Protein AF-K4IHQ3-F1 (afdb_monomer)

Sequence (168 aa):
MVTINELTEEQFKGLLDEYFAPAEKRSKMTDKEVKELAQRLNEKINVPIINETGEEKILIKIVIKVDRFLYDNLPNEFYDLVRSMDKGIDDDEAKRLIKRLSKLANKHIDIPYIPESMEYVAIRLVIGVVINAARKQWDMHKAKENALRMNIPSNENASEQELEGMIS

Secondary structure (DSSP, 8-state):
---GGG--HHHHHHHHHHHT--GGG---S-HHHHHHHHHHHHTT---TTS-HHHHHHHHHHHHHHHHHHHHHHS-HHHHHHHT-SSS-B-HHHHHHHHHHHHHHHHTT---TTS-HHHHHHHHHHHHHHHHHHTBTT--HHHHHHHTTT-----STT--HHHHHTTT-

pLDDT: mean 86.6, std 7.17, range [54.16, 95.44]

Structure (mmCIF, N/CA/C/O backbone):
data_AF-K4IHQ3-F1
#
_entry.id   AF-K4IHQ3-F1
#
loop_
_atom_site.group_PDB
_atom_site.id
_atom_site.type_symbol
_atom_site.label_atom_id
_atom_site.label_alt_id
_atom_site.label_comp_id
_atom_site.label_asym_id
_atom_site.label_entity_id
_atom_site.label_seq_id
_atom_site.pdbx_PDB_ins_code
_atom_site.Cartn_x
_atom_site.Cartn_y
_atom_site.Cartn_z
_atom_site.occupancy
_atom_site.B_iso_or_equiv
_atom_site.auth_seq_id
_atom_site.auth_comp_id
_atom_site.auth_asym_id
_atom_site.auth_atom_id
_atom_site.pdbx_PDB_model_num
ATOM 1 N N . MET A 1 1 ? -14.430 5.923 21.259 1.00 54.16 1 MET A N 1
ATOM 2 C CA . MET A 1 1 ? -14.477 4.631 20.547 1.00 54.16 1 MET A CA 1
ATOM 3 C C . MET A 1 1 ? -15.632 3.872 21.148 1.00 54.16 1 MET A C 1
ATOM 5 O O . MET A 1 1 ? -15.686 3.810 22.368 1.00 54.16 1 MET A O 1
ATOM 9 N N . VAL A 1 2 ? -16.553 3.400 20.313 1.00 64.31 2 VAL A N 1
ATOM 10 C CA . VAL A 1 2 ? -17.623 2.491 20.737 1.00 64.31 2 VAL A CA 1
ATOM 11 C C . VAL A 1 2 ? -16.942 1.181 21.122 1.00 64.31 2 VAL A C 1
ATOM 13 O O . VAL A 1 2 ? -16.117 0.672 20.361 1.00 64.31 2 VAL A O 1
ATOM 16 N N . THR A 1 3 ? -17.175 0.694 22.334 1.00 75.44 3 THR A N 1
ATOM 17 C CA . THR A 1 3 ? -16.637 -0.601 22.764 1.00 75.44 3 THR A CA 1
ATOM 18 C C . THR A 1 3 ? -17.426 -1.736 22.114 1.00 75.44 3 THR A C 1
ATOM 20 O O . THR A 1 3 ? -18.541 -1.530 21.642 1.00 75.44 3 THR A O 1
ATOM 23 N N . ILE A 1 4 ? -16.880 -2.958 22.098 1.00 78.12 4 ILE A N 1
ATOM 24 C CA . ILE A 1 4 ? -17.576 -4.130 21.525 1.00 78.12 4 ILE A CA 1
ATOM 25 C C . ILE A 1 4 ? -18.988 -4.297 22.116 1.00 78.12 4 ILE A C 1
ATOM 27 O O . ILE A 1 4 ? -19.912 -4.682 21.410 1.00 78.12 4 ILE A O 1
ATOM 31 N N . ASN A 1 5 ? -19.171 -3.942 23.391 1.00 80.62 5 ASN A N 1
ATOM 32 C CA . ASN A 1 5 ? -20.449 -4.049 24.097 1.00 80.62 5 ASN A CA 1
ATOM 33 C C . ASN A 1 5 ? -21.477 -2.972 23.702 1.00 80.62 5 ASN A C 1
ATOM 35 O O . ASN A 1 5 ? -22.637 -3.069 24.088 1.00 80.62 5 ASN A O 1
ATOM 39 N N . GLU A 1 6 ? -21.054 -1.941 22.975 1.00 86.00 6 GLU A N 1
ATOM 40 C CA . GLU A 1 6 ? -21.875 -0.793 22.574 1.00 86.00 6 GLU A CA 1
A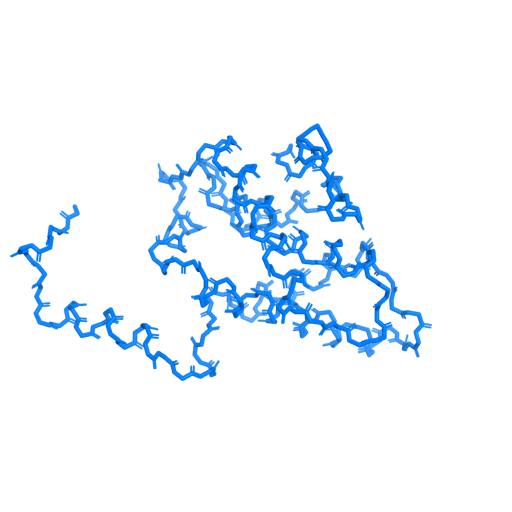TOM 41 C C . GLU A 1 6 ? -22.143 -0.773 21.059 1.00 86.00 6 GLU A C 1
ATOM 43 O O . GLU A 1 6 ? -22.793 0.148 20.563 1.00 86.00 6 GLU A O 1
ATOM 48 N N . LEU A 1 7 ? -21.638 -1.768 20.319 1.00 84.75 7 LEU A N 1
ATOM 49 C CA . LEU A 1 7 ? -21.854 -1.894 18.881 1.00 84.75 7 LEU A CA 1
ATOM 50 C C . LEU A 1 7 ? -23.334 -2.152 18.592 1.00 84.75 7 LEU A C 1
ATOM 52 O O . LEU A 1 7 ? -23.907 -3.146 19.040 1.00 84.75 7 LEU A O 1
ATOM 56 N N . THR A 1 8 ? -23.951 -1.266 17.814 1.00 90.50 8 THR A N 1
ATOM 57 C CA . THR A 1 8 ? -25.317 -1.489 17.334 1.00 90.50 8 THR A CA 1
ATOM 58 C C . THR A 1 8 ? -25.339 -2.602 16.285 1.00 90.50 8 THR A C 1
ATOM 60 O O . THR A 1 8 ? -24.333 -2.879 15.627 1.00 90.50 8 THR A O 1
ATOM 63 N N . GLU A 1 9 ? -26.505 -3.218 16.074 1.00 90.94 9 GLU A N 1
ATOM 64 C CA . GLU A 1 9 ? -26.686 -4.217 15.010 1.00 90.94 9 GLU A CA 1
ATOM 65 C C . GLU A 1 9 ? -26.299 -3.665 13.628 1.00 90.94 9 GLU A C 1
ATOM 67 O O . GLU A 1 9 ? -25.685 -4.366 12.826 1.00 90.94 9 GLU A O 1
ATOM 72 N N . GLU A 1 10 ? -26.599 -2.391 13.363 1.00 90.69 10 GLU A N 1
ATOM 73 C CA . GLU A 1 10 ? -26.236 -1.715 12.114 1.00 90.69 10 GLU A CA 1
ATOM 74 C C . GLU A 1 10 ? -24.721 -1.564 11.956 1.00 90.69 10 GLU A C 1
ATOM 76 O O . GLU A 1 10 ? -24.183 -1.836 10.883 1.00 90.69 10 GLU A O 1
ATOM 81 N N . GLN A 1 11 ? -24.019 -1.173 13.024 1.00 88.50 11 GLN A N 1
ATOM 82 C CA . GLN A 1 11 ? -22.560 -1.058 13.012 1.00 88.50 11 GLN A CA 1
ATOM 83 C C . GLN A 1 11 ? -21.903 -2.425 12.807 1.00 88.50 11 GLN A C 1
ATOM 85 O O . GLN A 1 11 ? -20.976 -2.549 12.009 1.00 88.50 11 GLN A O 1
ATOM 90 N N . PHE A 1 12 ? -22.413 -3.465 13.471 1.00 89.50 12 PHE A N 1
ATOM 91 C CA . PHE A 1 12 ? -21.911 -4.826 13.297 1.00 89.50 12 PHE A CA 1
ATOM 92 C C . PHE A 1 12 ? -22.149 -5.339 11.873 1.00 89.50 12 PHE A C 1
ATOM 94 O O . PHE A 1 12 ? -21.251 -5.915 11.262 1.00 89.50 12 PHE A O 1
ATOM 101 N N . LYS A 1 13 ? -23.328 -5.072 11.303 1.00 91.00 13 LYS A N 1
ATOM 102 C CA . LYS A 1 13 ? -23.621 -5.393 9.904 1.00 91.00 13 LYS A CA 1
ATOM 103 C C . LYS A 1 13 ? -22.676 -4.668 8.944 1.00 91.00 13 LYS A C 1
ATOM 105 O O . LYS A 1 13 ? -22.199 -5.296 8.008 1.00 91.00 13 LYS A O 1
ATOM 110 N N . GLY A 1 14 ? -22.350 -3.402 9.208 1.00 89.38 14 GLY A N 1
ATOM 111 C CA . GLY A 1 14 ? -21.351 -2.659 8.437 1.00 89.38 14 GLY A CA 1
ATOM 112 C C . GLY A 1 14 ? -19.985 -3.354 8.415 1.00 89.38 14 GLY A C 1
ATOM 113 O O . GLY A 1 14 ? -19.408 -3.522 7.344 1.00 89.38 14 GLY A O 1
ATOM 114 N N . LEU A 1 15 ? -19.514 -3.851 9.565 1.00 88.56 15 LEU A N 1
ATOM 115 C CA . LEU A 1 15 ? -18.268 -4.629 9.641 1.00 88.56 15 LEU A CA 1
ATOM 116 C C . LEU A 1 15 ? -18.336 -5.912 8.800 1.00 88.56 15 LEU A C 1
ATOM 118 O O . LEU A 1 15 ? -17.377 -6.246 8.106 1.00 88.56 15 LEU A O 1
ATOM 122 N N . LEU A 1 16 ? -19.468 -6.624 8.835 1.00 90.06 16 LEU A N 1
ATOM 123 C CA . LEU A 1 16 ? -19.668 -7.825 8.018 1.00 90.06 16 LEU A CA 1
ATOM 124 C C . LEU A 1 16 ? -19.702 -7.501 6.521 1.00 90.06 16 LEU A C 1
ATOM 126 O O . LEU A 1 16 ? -19.077 -8.212 5.737 1.00 90.06 16 LEU A O 1
ATOM 130 N N . ASP A 1 17 ? -20.402 -6.437 6.128 1.00 90.81 17 ASP A N 1
ATOM 131 C CA . ASP A 1 17 ? -20.513 -6.001 4.733 1.00 90.81 17 ASP A CA 1
ATOM 132 C C . ASP A 1 17 ? -19.143 -5.590 4.169 1.00 90.81 17 ASP A C 1
ATOM 134 O O . ASP A 1 17 ? -18.836 -5.858 3.004 1.00 90.81 17 ASP A O 1
ATOM 138 N N . GLU A 1 18 ? -18.294 -4.985 5.001 1.00 87.31 18 GLU A N 1
ATOM 139 C CA . GLU A 1 18 ? -16.910 -4.672 4.657 1.00 87.31 18 GLU A CA 1
ATOM 140 C C . GLU A 1 18 ? -16.035 -5.928 4.566 1.00 87.31 18 GLU A C 1
ATOM 142 O O . GLU A 1 18 ? -15.331 -6.123 3.571 1.00 87.31 18 GLU A O 1
ATOM 147 N N . TYR A 1 19 ? -16.092 -6.810 5.563 1.00 88.44 19 TYR A N 1
ATOM 148 C CA . TYR A 1 19 ? -15.280 -8.028 5.589 1.00 88.44 19 TYR A CA 1
ATOM 149 C C . TYR A 1 19 ? -15.623 -8.982 4.432 1.00 88.44 19 TYR A C 1
ATOM 151 O O . TYR A 1 19 ? -14.738 -9.541 3.784 1.00 88.44 19 TYR A O 1
ATOM 159 N N . PHE A 1 20 ? -16.911 -9.130 4.120 1.00 90.25 20 PHE A N 1
ATOM 160 C CA . PHE A 1 20 ? -17.409 -9.980 3.037 1.00 90.25 20 PHE A CA 1
ATOM 161 C C . PHE A 1 20 ? -17.653 -9.223 1.727 1.00 90.25 20 PHE A C 1
ATOM 163 O O . PHE A 1 20 ? -18.364 -9.723 0.850 1.00 90.25 20 PHE A O 1
ATOM 170 N N . ALA A 1 21 ? -17.051 -8.042 1.555 1.00 91.50 21 ALA A N 1
ATOM 171 C CA . ALA A 1 21 ? -17.209 -7.253 0.342 1.00 91.50 21 ALA A CA 1
ATOM 172 C C . ALA A 1 21 ? -16.876 -8.085 -0.919 1.00 91.50 21 ALA A C 1
ATOM 174 O O . ALA A 1 21 ? -15.914 -8.865 -0.920 1.00 91.50 21 ALA A O 1
ATOM 175 N N . PRO A 1 22 ? -17.637 -7.938 -2.020 1.00 92.19 22 PRO A N 1
ATOM 176 C CA . PRO A 1 22 ? -17.294 -8.556 -3.296 1.00 92.19 22 PRO A CA 1
ATOM 177 C C . PRO A 1 22 ? -16.020 -7.919 -3.869 1.00 92.19 22 PRO A C 1
ATOM 179 O O . PRO A 1 22 ? -15.684 -6.781 -3.535 1.00 92.19 22 PRO A O 1
ATOM 182 N N . ALA A 1 23 ? -15.308 -8.637 -4.740 1.00 87.50 23 ALA A N 1
ATOM 183 C CA . ALA A 1 23 ? -13.969 -8.263 -5.209 1.00 87.50 23 ALA A CA 1
ATOM 184 C C . ALA A 1 23 ? -13.880 -6.850 -5.821 1.00 87.50 23 ALA A C 1
ATOM 186 O O . ALA A 1 23 ? -12.850 -6.186 -5.715 1.00 87.50 23 ALA A O 1
ATOM 187 N N . GLU A 1 24 ? -14.951 -6.365 -6.446 1.00 86.94 24 GLU A N 1
ATOM 188 C CA . GLU A 1 24 ? -15.028 -5.037 -7.062 1.00 86.94 24 GLU A CA 1
ATOM 189 C C . GLU A 1 24 ? -15.038 -3.904 -6.029 1.00 86.94 24 GLU A C 1
ATOM 191 O O . GLU A 1 24 ? -14.666 -2.782 -6.359 1.00 86.94 24 GLU A O 1
ATOM 196 N N . LYS A 1 25 ? -15.441 -4.197 -4.787 1.00 89.00 25 LYS A N 1
ATOM 197 C CA . LYS A 1 25 ? -15.517 -3.234 -3.680 1.00 89.00 25 LYS A CA 1
ATOM 198 C C . LYS A 1 25 ? -14.324 -3.306 -2.722 1.00 89.00 25 LYS A C 1
ATOM 200 O O . LYS A 1 25 ? -14.250 -2.500 -1.801 1.00 89.00 25 LYS A O 1
ATOM 205 N N . ARG A 1 26 ? -13.389 -4.242 -2.927 1.00 89.62 26 ARG A N 1
ATOM 206 C CA . ARG A 1 26 ? -12.213 -4.444 -2.060 1.00 89.62 26 ARG A CA 1
ATOM 207 C C . ARG A 1 26 ? -11.084 -3.480 -2.389 1.00 89.62 26 ARG A C 1
ATOM 209 O O . ARG A 1 26 ? -10.038 -3.869 -2.895 1.00 89.62 26 ARG A O 1
ATOM 216 N N . SER A 1 27 ? -11.330 -2.198 -2.185 1.00 90.00 27 SER A N 1
ATOM 217 C CA . SER A 1 27 ? -10.341 -1.150 -2.408 1.00 90.00 27 SER A CA 1
ATOM 218 C C . SER A 1 27 ? -10.645 0.024 -1.491 1.00 90.00 27 SER A C 1
ATOM 220 O O . SER A 1 27 ? -11.810 0.324 -1.220 1.00 90.00 27 SER A O 1
ATOM 222 N N . LYS A 1 28 ? -9.597 0.672 -0.987 1.00 89.00 28 LYS A N 1
ATOM 223 C CA . LYS A 1 28 ? -9.720 1.872 -0.140 1.00 89.00 28 LYS A CA 1
ATOM 224 C C . LYS A 1 28 ? -9.020 3.087 -0.764 1.00 89.00 28 LYS A C 1
ATOM 226 O O . LYS A 1 28 ? -9.150 4.205 -0.250 1.00 89.00 28 LYS A O 1
ATOM 231 N N . MET A 1 29 ? -8.308 2.898 -1.878 1.00 90.31 29 MET A N 1
ATOM 232 C CA . MET A 1 29 ? -7.815 3.985 -2.722 1.00 90.31 29 MET A CA 1
ATOM 233 C C . MET A 1 29 ? -8.894 4.470 -3.691 1.00 90.31 29 MET A C 1
ATOM 235 O O . MET A 1 29 ? -9.660 3.697 -4.256 1.00 90.31 29 MET A O 1
ATOM 239 N N . THR A 1 30 ? -8.915 5.775 -3.931 1.00 92.12 30 THR A N 1
ATOM 240 C CA . THR A 1 30 ? -9.706 6.372 -5.012 1.00 92.12 30 THR A CA 1
ATOM 241 C C . THR A 1 30 ? -9.027 6.165 -6.367 1.00 92.12 30 THR A C 1
ATOM 243 O O . THR A 1 30 ? -7.801 6.083 -6.451 1.00 92.12 30 THR A O 1
ATOM 246 N N . ASP A 1 31 ? -9.794 6.206 -7.459 1.00 93.56 31 ASP A N 1
ATOM 247 C CA . ASP A 1 31 ? -9.253 6.131 -8.828 1.00 93.56 31 ASP A CA 1
ATOM 248 C C . ASP A 1 31 ? -8.146 7.162 -9.097 1.00 93.56 31 ASP A C 1
ATOM 250 O O . ASP A 1 31 ? -7.199 6.902 -9.842 1.00 93.56 31 ASP A O 1
ATOM 254 N N . LYS A 1 32 ? -8.263 8.352 -8.494 1.00 93.00 32 LYS A N 1
ATOM 255 C CA . LYS A 1 32 ? -7.257 9.412 -8.595 1.00 93.00 32 LYS A CA 1
ATOM 256 C C . LYS A 1 32 ? -5.961 9.009 -7.892 1.00 93.00 32 LYS A C 1
ATOM 258 O O . LYS A 1 32 ? -4.894 9.145 -8.480 1.00 93.00 32 LYS A O 1
ATOM 263 N N . GLU A 1 33 ? -6.052 8.480 -6.674 1.00 92.88 33 GLU A N 1
ATOM 264 C CA . GLU A 1 33 ? -4.886 8.011 -5.915 1.00 92.88 33 GLU A CA 1
ATOM 265 C C . GLU A 1 33 ? -4.181 6.855 -6.619 1.00 92.88 33 GLU A C 1
ATOM 267 O O . GLU A 1 33 ? -2.955 6.867 -6.707 1.00 92.88 33 GLU A O 1
ATOM 272 N N . VAL A 1 34 ? -4.941 5.918 -7.193 1.00 94.88 34 VAL A N 1
ATOM 273 C CA . VAL A 1 34 ? -4.387 4.814 -7.987 1.00 94.88 34 VAL A CA 1
ATOM 274 C C . VAL A 1 34 ? -3.599 5.342 -9.186 1.00 94.88 34 VAL A C 1
ATOM 276 O O . VAL A 1 34 ? -2.466 4.919 -9.411 1.00 94.88 34 VAL A O 1
ATOM 279 N N . LYS A 1 35 ? -4.170 6.284 -9.950 1.00 94.06 35 LYS A N 1
ATOM 280 C CA . LYS A 1 35 ? -3.506 6.870 -11.127 1.00 94.06 35 LYS A CA 1
ATOM 281 C C . LYS A 1 35 ? -2.241 7.636 -10.755 1.00 94.06 35 LYS A C 1
ATOM 283 O O . LYS A 1 35 ? -1.207 7.438 -11.384 1.00 94.06 35 LYS A O 1
ATOM 288 N N . GLU A 1 36 ? -2.311 8.481 -9.732 1.00 92.69 36 GLU A N 1
ATOM 289 C CA . GLU A 1 36 ? -1.157 9.258 -9.269 1.00 92.69 36 GLU A CA 1
ATOM 290 C C . GLU A 1 36 ? -0.041 8.344 -8.752 1.00 92.69 36 GLU A C 1
ATOM 292 O O . GLU A 1 36 ? 1.132 8.575 -9.034 1.00 92.69 36 GLU A O 1
ATOM 297 N N . LEU A 1 37 ? -0.384 7.271 -8.037 1.00 93.81 37 LEU A N 1
ATOM 298 C CA . LEU A 1 37 ? 0.608 6.324 -7.540 1.00 93.81 37 LEU A CA 1
ATOM 299 C C . LEU A 1 37 ? 1.232 5.491 -8.665 1.00 93.81 37 LEU A C 1
ATOM 301 O O . LEU A 1 37 ? 2.434 5.238 -8.638 1.00 93.81 37 LEU A O 1
ATOM 305 N N . ALA A 1 38 ? 0.454 5.126 -9.687 1.00 93.31 38 ALA A N 1
ATOM 306 C CA . ALA A 1 38 ? 0.977 4.465 -10.880 1.00 93.31 38 ALA A CA 1
ATOM 307 C C . ALA A 1 38 ? 1.973 5.358 -11.640 1.00 93.31 38 ALA A C 1
ATOM 309 O O . ALA A 1 38 ? 2.992 4.860 -12.111 1.00 93.31 38 ALA A O 1
ATOM 310 N N . GLN A 1 39 ? 1.737 6.674 -11.696 1.00 91.50 39 GLN A N 1
ATOM 311 C CA . GLN A 1 39 ? 2.701 7.628 -12.260 1.00 91.50 39 GLN A CA 1
ATOM 312 C C . GLN A 1 39 ? 4.005 7.652 -11.457 1.00 91.50 39 GLN A C 1
ATOM 314 O O . GLN A 1 39 ? 5.079 7.576 -12.044 1.00 91.50 39 GLN A O 1
ATOM 319 N N . ARG A 1 40 ? 3.929 7.671 -10.118 1.00 90.38 40 ARG A N 1
ATOM 320 C CA . ARG A 1 40 ? 5.127 7.583 -9.260 1.00 90.38 40 ARG A CA 1
ATOM 321 C C . ARG A 1 40 ? 5.882 6.277 -9.439 1.00 90.38 40 ARG A C 1
ATOM 323 O O . ARG A 1 40 ? 7.108 6.265 -9.382 1.00 90.38 40 ARG A O 1
ATOM 330 N N . LEU A 1 41 ? 5.156 5.186 -9.655 1.00 91.19 41 LEU A N 1
ATOM 331 C CA . LEU A 1 41 ? 5.757 3.893 -9.926 1.00 91.19 41 LEU A CA 1
ATOM 332 C C . LEU A 1 41 ? 6.496 3.891 -11.274 1.00 91.19 41 LEU A C 1
ATOM 334 O O . LEU A 1 41 ? 7.598 3.355 -11.346 1.00 91.19 41 LEU A O 1
ATOM 338 N N . ASN A 1 42 ? 5.951 4.564 -12.291 1.00 89.88 42 ASN A N 1
ATOM 339 C CA . ASN A 1 42 ? 6.574 4.704 -13.613 1.00 89.88 42 ASN A CA 1
ATOM 340 C C . ASN A 1 42 ? 7.925 5.438 -13.560 1.00 89.88 42 ASN A C 1
ATOM 342 O O . ASN A 1 42 ? 8.810 5.202 -14.370 1.00 89.88 42 ASN A O 1
ATOM 346 N N . GLU A 1 43 ? 8.118 6.315 -12.572 1.00 88.19 43 GLU A N 1
ATOM 347 C CA . GLU A 1 43 ? 9.402 6.993 -12.349 1.00 88.19 43 GLU A CA 1
ATOM 348 C C . GLU A 1 43 ? 10.464 6.076 -11.697 1.00 88.19 43 GLU A C 1
ATOM 350 O O . GLU A 1 43 ? 11.636 6.448 -11.607 1.00 88.19 43 GLU A O 1
ATOM 355 N N . LYS A 1 44 ? 10.074 4.892 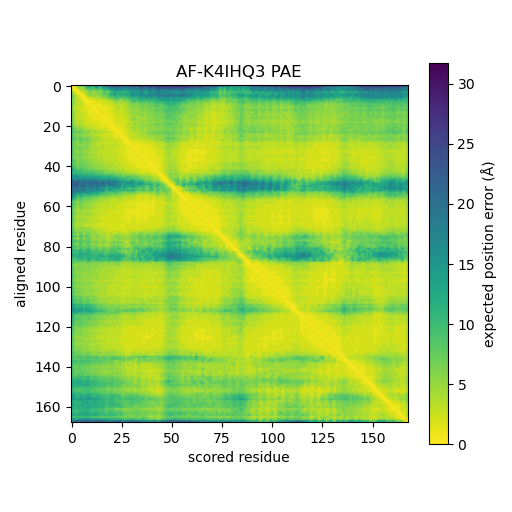-11.199 1.00 87.38 44 LYS A N 1
ATOM 356 C CA . LYS A 1 44 ? 10.924 3.994 -10.392 1.00 87.38 44 LYS A CA 1
ATOM 357 C C . LYS A 1 44 ? 11.196 2.642 -11.038 1.00 87.38 44 LYS A C 1
ATOM 359 O O . LYS A 1 44 ? 12.220 2.034 -10.727 1.00 87.38 44 LYS A O 1
ATOM 364 N N . ILE A 1 45 ? 10.301 2.163 -11.893 1.00 84.75 45 ILE A N 1
ATOM 365 C CA . ILE A 1 45 ? 10.452 0.894 -12.606 1.00 84.75 45 ILE A CA 1
ATOM 366 C C . ILE A 1 45 ? 10.186 1.098 -14.093 1.00 84.75 45 ILE A C 1
ATOM 368 O O . ILE A 1 45 ? 9.424 1.981 -14.460 1.00 84.75 45 ILE A O 1
ATOM 372 N N . ASN A 1 46 ? 10.825 0.273 -14.921 1.00 81.19 46 ASN A N 1
ATOM 373 C CA . ASN A 1 46 ? 10.642 0.260 -16.369 1.00 81.19 46 ASN A CA 1
ATOM 374 C C . ASN A 1 46 ? 10.250 -1.159 -16.804 1.00 81.19 46 ASN A C 1
ATOM 376 O O . ASN A 1 46 ? 10.956 -2.117 -16.475 1.00 81.19 46 ASN A O 1
ATOM 380 N N . VAL A 1 47 ? 9.139 -1.310 -17.523 1.00 76.69 47 VAL A N 1
ATOM 381 C CA . VAL A 1 47 ? 8.616 -2.603 -17.987 1.00 76.69 47 VAL A CA 1
ATOM 382 C C . VAL A 1 47 ? 9.203 -2.952 -19.370 1.00 76.69 47 VAL A C 1
ATOM 384 O O . VAL A 1 47 ? 8.784 -2.384 -20.376 1.00 76.69 47 VAL A O 1
ATOM 387 N N . PRO A 1 48 ? 10.105 -3.951 -19.493 1.00 67.75 48 PRO A N 1
ATOM 388 C CA . PRO A 1 48 ? 10.983 -4.090 -20.668 1.00 67.75 48 PRO A CA 1
ATOM 389 C C . PRO A 1 48 ? 10.330 -4.413 -22.027 1.00 67.75 48 PRO A C 1
ATOM 391 O O . PRO A 1 48 ? 11.022 -4.402 -23.042 1.00 67.75 48 PRO A O 1
ATOM 394 N N . ILE A 1 49 ? 9.049 -4.792 -22.074 1.00 66.25 49 ILE A N 1
ATOM 395 C CA . ILE A 1 49 ? 8.441 -5.486 -23.234 1.00 66.25 49 ILE A C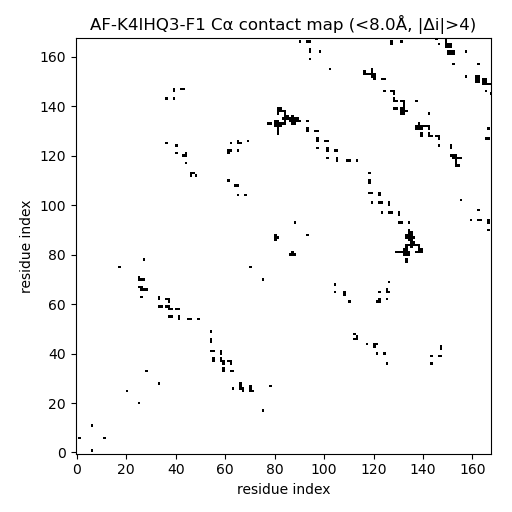A 1
ATOM 396 C C . ILE A 1 49 ? 7.334 -4.656 -23.910 1.00 66.25 49 ILE A C 1
ATOM 398 O O . ILE A 1 49 ? 6.840 -5.022 -24.977 1.00 66.25 49 ILE A O 1
ATOM 402 N N . ILE A 1 50 ? 6.906 -3.545 -23.312 1.00 72.31 50 ILE A N 1
ATOM 403 C CA . ILE A 1 50 ? 5.684 -2.838 -23.714 1.00 72.31 50 ILE A CA 1
ATOM 404 C C . ILE A 1 50 ? 5.993 -1.358 -23.956 1.00 72.31 50 ILE A C 1
ATOM 406 O O . ILE A 1 50 ? 6.931 -0.810 -23.396 1.00 72.31 50 ILE A O 1
ATOM 410 N N . ASN A 1 51 ? 5.233 -0.719 -24.849 1.00 74.62 51 ASN A N 1
ATOM 411 C CA . ASN A 1 51 ? 5.345 0.720 -25.076 1.00 74.62 51 ASN A CA 1
ATOM 412 C C . ASN A 1 51 ? 4.846 1.521 -23.857 1.00 74.62 51 ASN A C 1
ATOM 414 O O . ASN A 1 51 ? 4.047 1.018 -23.070 1.00 74.62 51 ASN A O 1
ATOM 418 N N . GLU A 1 52 ? 5.230 2.793 -23.745 1.00 70.56 52 GLU A N 1
ATOM 419 C CA . GLU A 1 52 ? 4.894 3.640 -22.582 1.00 70.56 52 GLU A CA 1
ATOM 420 C C . GLU A 1 52 ? 3.388 3.616 -22.234 1.00 70.56 52 GLU A C 1
ATOM 422 O O . GLU A 1 52 ? 2.994 3.430 -21.086 1.00 70.56 52 GLU A O 1
ATOM 427 N N . THR A 1 53 ? 2.504 3.680 -23.239 1.00 72.31 53 THR A N 1
ATOM 428 C CA . THR A 1 53 ? 1.044 3.651 -23.005 1.00 72.31 53 THR A CA 1
ATOM 429 C C . THR A 1 53 ? 0.508 2.319 -22.464 1.00 72.31 53 THR A C 1
ATOM 431 O O . THR A 1 53 ? -0.561 2.272 -21.847 1.00 72.31 53 THR A O 1
ATOM 434 N N . GLY A 1 54 ? 1.183 1.205 -22.747 1.00 77.31 54 GLY A N 1
ATOM 435 C CA . GLY A 1 54 ? 0.824 -0.108 -22.220 1.00 77.31 54 GLY A CA 1
ATOM 436 C C . GLY A 1 54 ? 1.438 -0.359 -20.843 1.00 77.31 54 GLY A C 1
ATOM 437 O O . GLY A 1 54 ? 0.799 -1.007 -20.011 1.00 77.31 54 GLY A O 1
ATOM 438 N N . GLU A 1 55 ? 2.616 0.207 -20.588 1.00 82.81 55 GLU A N 1
ATOM 439 C CA . GLU A 1 55 ? 3.278 0.206 -19.287 1.00 82.81 55 GLU A CA 1
ATOM 440 C C . GLU A 1 55 ? 2.403 0.881 -18.227 1.00 82.81 55 GLU A C 1
ATOM 442 O O . GLU A 1 55 ? 2.056 0.236 -17.239 1.00 82.81 55 GLU A O 1
ATOM 447 N N . GLU A 1 56 ? 1.895 2.091 -18.476 1.00 85.19 56 GLU A N 1
ATOM 448 C CA . GLU A 1 56 ? 1.016 2.799 -17.528 1.00 85.19 56 GLU A CA 1
ATOM 449 C C . GLU A 1 56 ? -0.192 1.954 -17.082 1.00 85.19 56 GLU A C 1
ATOM 451 O O . GLU A 1 56 ? -0.562 1.925 -15.904 1.00 85.19 56 GLU A O 1
ATOM 456 N N . LYS A 1 57 ? -0.798 1.202 -18.012 1.00 88.94 57 LYS A N 1
ATOM 457 C CA . LYS A 1 57 ? -1.930 0.312 -17.708 1.00 88.94 57 LYS A CA 1
ATOM 458 C C . LYS A 1 57 ? -1.522 -0.860 -16.826 1.00 88.94 57 LYS A C 1
ATOM 460 O O . LYS A 1 57 ? -2.336 -1.322 -16.024 1.00 88.94 57 LYS A O 1
ATOM 465 N N . ILE A 1 58 ? -0.309 -1.376 -16.999 1.00 89.38 58 ILE A N 1
ATOM 466 C CA . ILE A 1 58 ? 0.236 -2.417 -16.129 1.00 89.38 58 ILE A CA 1
ATOM 467 C C . ILE A 1 58 ? 0.451 -1.835 -14.744 1.00 89.38 58 ILE A C 1
ATOM 469 O O . ILE A 1 58 ? -0.093 -2.388 -13.796 1.00 89.38 58 ILE A O 1
ATOM 473 N N . LEU A 1 59 ? 1.119 -0.690 -14.631 1.00 92.25 59 LEU A N 1
ATOM 474 C CA . LEU A 1 59 ? 1.402 -0.045 -13.349 1.00 92.25 59 LEU A CA 1
ATOM 475 C C . LEU A 1 59 ? 0.126 0.238 -12.545 1.00 92.25 59 LEU A C 1
ATOM 477 O O . LEU A 1 59 ? 0.070 -0.080 -11.358 1.00 92.25 59 LEU A O 1
ATOM 481 N N . ILE A 1 60 ? -0.946 0.706 -13.196 1.00 94.06 60 ILE A N 1
ATOM 482 C CA . ILE A 1 60 ? -2.271 0.846 -12.565 1.00 94.06 60 ILE A CA 1
ATOM 483 C C . ILE A 1 60 ? -2.760 -0.491 -11.989 1.00 94.06 60 ILE A C 1
ATOM 485 O O . ILE A 1 60 ? -3.230 -0.547 -10.853 1.00 94.06 60 ILE A O 1
ATOM 489 N N . LYS A 1 61 ? -2.640 -1.591 -12.743 1.00 92.50 61 LYS A N 1
ATOM 490 C CA . LYS A 1 61 ? -3.048 -2.923 -12.268 1.00 92.50 61 LYS A CA 1
ATOM 491 C C . LYS A 1 61 ? -2.188 -3.415 -11.106 1.00 92.50 61 LYS A C 1
ATOM 493 O O . LYS A 1 61 ? -2.723 -4.112 -10.247 1.00 92.50 61 LYS A O 1
ATOM 498 N N . ILE A 1 62 ? -0.902 -3.066 -11.067 1.00 93.44 62 ILE A N 1
ATOM 499 C CA . ILE A 1 62 ? -0.021 -3.376 -9.932 1.00 93.44 62 ILE A CA 1
ATOM 500 C C . ILE A 1 62 ? -0.529 -2.665 -8.680 1.00 93.44 62 ILE A C 1
ATOM 502 O O . ILE A 1 62 ? -0.761 -3.318 -7.666 1.00 93.44 62 ILE A O 1
ATOM 506 N N . VAL A 1 63 ? -0.793 -1.359 -8.771 1.00 95.44 63 VAL A N 1
ATOM 507 C CA . VAL A 1 63 ? -1.324 -0.574 -7.647 1.00 95.44 63 VAL A CA 1
ATOM 508 C C . VAL A 1 63 ? -2.643 -1.164 -7.141 1.00 95.44 63 VAL A C 1
ATOM 510 O O . VAL A 1 63 ? -2.781 -1.395 -5.944 1.00 95.44 63 VAL A O 1
ATOM 513 N N . ILE A 1 64 ? -3.576 -1.500 -8.039 1.00 94.94 64 ILE A N 1
ATOM 514 C CA . ILE A 1 64 ? -4.862 -2.118 -7.667 1.00 94.94 64 ILE A CA 1
ATOM 515 C C . ILE A 1 64 ? -4.662 -3.485 -6.997 1.00 94.94 64 ILE A C 1
ATOM 517 O O . ILE A 1 64 ? -5.352 -3.797 -6.029 1.00 94.94 64 ILE A O 1
ATOM 521 N N . LYS A 1 65 ? -3.741 -4.318 -7.500 1.00 94.62 65 LYS A N 1
ATOM 522 C CA . LYS A 1 65 ? -3.427 -5.624 -6.895 1.00 94.62 65 LYS A CA 1
ATOM 523 C C . LYS A 1 65 ? -2.899 -5.464 -5.472 1.00 94.62 65 LYS A C 1
ATOM 525 O O . LYS A 1 65 ? -3.331 -6.205 -4.595 1.00 94.62 65 LYS A O 1
ATOM 530 N N . VAL A 1 66 ? -2.008 -4.500 -5.245 1.00 95.25 66 VAL A N 1
ATOM 531 C CA . VAL A 1 66 ? -1.453 -4.243 -3.913 1.00 95.25 66 VAL A CA 1
ATOM 532 C C . VAL A 1 66 ? -2.500 -3.625 -2.984 1.00 95.25 66 VAL A C 1
ATOM 534 O O . VAL A 1 66 ? -2.599 -4.062 -1.845 1.00 95.25 66 VAL A O 1
ATOM 537 N N . ASP A 1 67 ? -3.331 -2.684 -3.444 1.00 94.00 67 ASP A N 1
ATOM 538 C CA . ASP A 1 67 ? -4.407 -2.115 -2.612 1.00 94.00 67 ASP A CA 1
ATOM 539 C C . ASP A 1 67 ? -5.439 -3.178 -2.204 1.00 94.00 67 ASP A C 1
ATOM 541 O O . ASP A 1 67 ? -5.842 -3.238 -1.048 1.00 94.00 67 ASP A O 1
ATOM 545 N N . ARG A 1 68 ? -5.801 -4.088 -3.117 1.00 93.38 68 ARG A N 1
ATOM 546 C CA . ARG A 1 68 ? -6.655 -5.248 -2.799 1.00 93.38 68 ARG A CA 1
ATOM 547 C C . ARG A 1 68 ? -6.005 -6.187 -1.795 1.00 93.38 68 ARG A C 1
ATOM 549 O O . ARG A 1 68 ? -6.652 -6.621 -0.851 1.00 93.38 68 ARG A O 1
ATOM 556 N N . PHE A 1 69 ? -4.720 -6.480 -1.985 1.00 94.06 69 PHE A N 1
ATOM 557 C CA . PHE A 1 69 ? -3.967 -7.275 -1.024 1.00 94.06 69 PHE A CA 1
ATOM 558 C C . PHE A 1 69 ? -3.989 -6.624 0.364 1.00 94.06 69 PHE A C 1
ATOM 560 O O . PHE A 1 69 ? -4.202 -7.318 1.355 1.00 94.06 69 PHE A O 1
ATOM 567 N N . LEU A 1 70 ? -3.803 -5.304 0.443 1.00 92.56 70 LEU A N 1
ATOM 568 C CA . LEU A 1 70 ? -3.878 -4.571 1.701 1.00 92.56 70 LEU A CA 1
ATOM 569 C C . LEU A 1 70 ? -5.288 -4.628 2.294 1.00 92.56 70 LEU A C 1
ATOM 571 O O . LEU A 1 70 ? -5.399 -4.956 3.465 1.00 92.56 70 LEU A O 1
ATOM 575 N N . TYR A 1 71 ? -6.343 -4.425 1.503 1.00 91.88 71 TYR A N 1
ATOM 576 C CA . TYR A 1 71 ? -7.733 -4.607 1.946 1.00 91.88 71 TYR A CA 1
ATOM 577 C C . TYR A 1 71 ? -7.959 -5.980 2.598 1.00 91.88 71 TYR A C 1
ATOM 579 O O . TYR A 1 71 ? -8.575 -6.083 3.652 1.00 91.88 71 TYR A O 1
ATOM 587 N N . ASP A 1 72 ? -7.452 -7.046 1.975 1.00 90.44 72 ASP A N 1
ATOM 588 C CA . ASP A 1 72 ? -7.672 -8.417 2.446 1.00 90.44 72 ASP A CA 1
ATOM 589 C C . ASP A 1 72 ? -6.809 -8.787 3.674 1.00 90.44 72 ASP A C 1
ATOM 591 O O . ASP A 1 72 ? -7.155 -9.711 4.411 1.00 90.44 72 ASP A O 1
ATOM 595 N N . ASN A 1 73 ? -5.670 -8.114 3.892 1.00 89.88 73 ASN A N 1
ATOM 596 C CA . ASN A 1 73 ? -4.667 -8.509 4.900 1.00 89.88 73 ASN A CA 1
ATOM 597 C C . ASN A 1 73 ? -4.471 -7.494 6.033 1.00 89.88 73 ASN A C 1
ATOM 599 O O . ASN A 1 73 ? -3.758 -7.775 7.001 1.00 89.88 73 ASN A O 1
ATOM 603 N N . LEU A 1 74 ? -5.072 -6.318 5.919 1.00 86.38 74 LEU A N 1
ATOM 604 C CA . LEU A 1 74 ? -5.001 -5.237 6.887 1.00 86.38 74 LEU A CA 1
ATOM 605 C C . LEU A 1 74 ? -6.424 -4.966 7.392 1.00 86.38 74 LEU A C 1
ATOM 607 O O . LEU A 1 74 ? -7.327 -4.821 6.572 1.00 86.38 74 LEU A O 1
ATOM 611 N N . PRO A 1 75 ? -6.652 -4.863 8.712 1.00 83.94 75 PRO A N 1
ATOM 612 C CA . PRO A 1 75 ? -7.952 -4.440 9.223 1.00 83.94 75 PRO A CA 1
ATOM 613 C C . PRO A 1 75 ? -8.365 -3.107 8.592 1.00 83.94 75 PRO A C 1
ATOM 615 O O . PRO A 1 75 ? -7.546 -2.188 8.497 1.00 83.94 75 PRO A O 1
ATOM 618 N N . ASN A 1 76 ? -9.620 -2.989 8.163 1.00 78.94 76 ASN A N 1
ATOM 619 C CA . ASN A 1 76 ? -10.106 -1.790 7.478 1.00 78.94 76 ASN A CA 1
ATOM 620 C C . ASN A 1 76 ? -10.000 -0.535 8.356 1.00 78.94 76 ASN A C 1
ATOM 622 O O . ASN A 1 76 ? -9.778 0.555 7.837 1.00 78.94 76 ASN A O 1
ATOM 626 N N . GLU A 1 77 ? -10.047 -0.695 9.675 1.00 80.88 77 GLU A N 1
ATOM 627 C CA . GLU A 1 77 ? -9.827 0.356 10.670 1.00 80.88 77 GLU A CA 1
ATOM 628 C C . GLU A 1 77 ? -8.421 0.966 10.574 1.00 80.88 77 GLU A C 1
ATOM 630 O O . GLU A 1 77 ? -8.196 2.106 10.972 1.00 80.88 77 GLU A O 1
ATOM 635 N N . PHE A 1 78 ? -7.447 0.241 10.019 1.00 79.31 78 PHE A N 1
ATOM 636 C CA . PHE A 1 78 ? -6.130 0.807 9.752 1.00 79.31 78 PHE A CA 1
ATOM 637 C C . PHE A 1 78 ? -6.185 1.845 8.625 1.00 79.31 78 PHE A C 1
ATOM 639 O O . PHE A 1 78 ? -5.453 2.833 8.663 1.00 79.31 78 PHE A O 1
ATOM 646 N N . TYR A 1 79 ? -7.076 1.689 7.641 1.00 74.12 79 TYR A N 1
ATOM 647 C CA . TYR A 1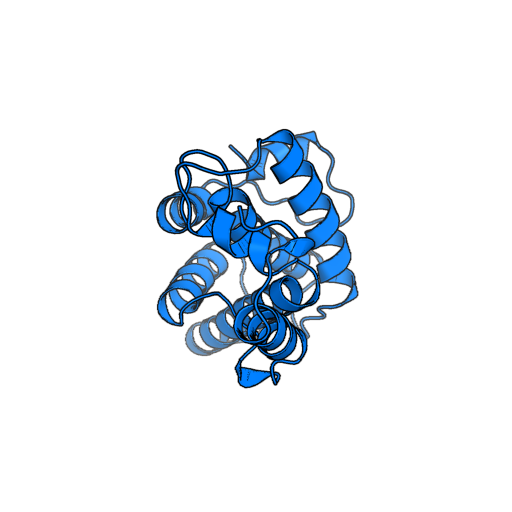 79 ? -7.267 2.723 6.622 1.00 74.12 79 TYR A CA 1
ATOM 648 C C . TYR A 1 79 ? -7.850 4.015 7.203 1.00 74.12 79 TYR A C 1
ATOM 650 O O . TYR A 1 79 ? -7.603 5.082 6.643 1.00 74.12 79 TYR A O 1
ATOM 658 N N . ASP A 1 80 ? -8.524 3.973 8.354 1.00 77.94 80 ASP A N 1
ATOM 659 C CA . ASP A 1 80 ? -8.925 5.203 9.045 1.00 77.94 80 ASP A CA 1
ATOM 660 C C . ASP A 1 80 ? -7.704 5.999 9.528 1.00 77.94 80 ASP A C 1
ATOM 662 O O . ASP A 1 80 ? -7.737 7.230 9.538 1.00 77.94 80 ASP A O 1
ATOM 666 N N . LEU A 1 81 ? -6.599 5.319 9.864 1.00 78.31 81 LEU A N 1
ATOM 667 C CA . LEU A 1 81 ? -5.327 5.970 10.201 1.00 78.31 81 LEU A CA 1
ATOM 668 C C . LEU A 1 81 ? -4.712 6.646 8.973 1.00 78.31 81 LEU A C 1
ATOM 670 O O . LEU A 1 81 ? -4.247 7.771 9.072 1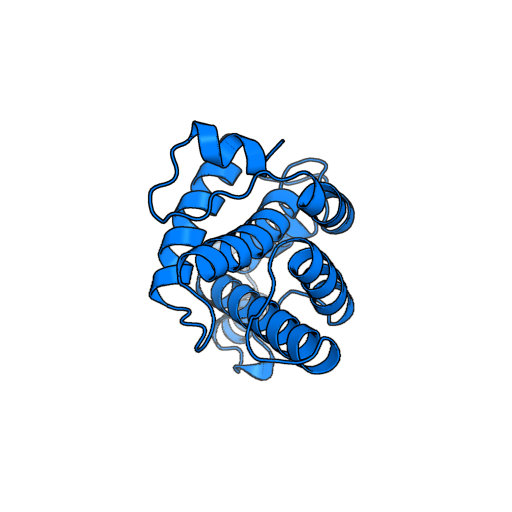.00 78.31 81 LEU A O 1
ATOM 674 N N . VAL A 1 82 ? -4.787 6.018 7.795 1.00 74.81 82 VAL A N 1
ATOM 675 C CA . VAL A 1 82 ? -4.331 6.603 6.512 1.00 74.81 82 VAL A CA 1
ATOM 676 C C . VAL A 1 82 ? -5.051 7.920 6.188 1.00 74.81 82 VAL A C 1
ATOM 678 O O . VAL A 1 82 ? -4.532 8.774 5.466 1.00 74.81 82 VAL A O 1
ATOM 681 N N . ARG A 1 83 ? -6.280 8.080 6.686 1.00 76.69 83 ARG A N 1
ATOM 682 C CA . ARG A 1 83 ? -7.125 9.259 6.467 1.00 76.69 83 ARG A CA 1
ATOM 683 C C . ARG A 1 83 ? -7.096 10.244 7.643 1.00 76.69 83 ARG A C 1
ATOM 685 O O . ARG A 1 83 ? -7.757 11.278 7.562 1.00 76.69 83 ARG A O 1
ATOM 692 N N . SER A 1 84 ? -6.352 9.958 8.714 1.00 73.94 84 SER A N 1
ATOM 693 C CA . SER A 1 84 ? -6.299 10.776 9.928 1.00 73.94 84 SER A CA 1
ATOM 694 C C . SER A 1 84 ? -4.908 11.366 10.140 1.00 73.94 84 SER A C 1
ATOM 696 O O . SER A 1 84 ? -3.927 10.648 10.255 1.00 73.94 84 SER A O 1
ATOM 698 N N . MET A 1 85 ? -4.824 12.691 10.271 1.00 66.94 85 MET A N 1
ATOM 699 C CA . MET A 1 85 ? -3.559 13.350 10.624 1.00 66.94 85 MET A CA 1
ATOM 700 C C . MET A 1 85 ? -3.274 13.333 12.135 1.00 66.94 85 MET A C 1
ATOM 702 O O . MET A 1 85 ? -2.112 13.403 12.543 1.00 66.94 85 MET A O 1
ATOM 706 N N . ASP A 1 86 ? -4.328 13.245 12.954 1.00 68.25 86 ASP A N 1
ATOM 707 C CA . ASP A 1 86 ? -4.260 13.321 14.421 1.00 68.25 86 ASP A CA 1
ATOM 708 C C . ASP A 1 86 ? -3.954 11.965 15.068 1.00 68.25 86 ASP A C 1
ATOM 710 O O . ASP A 1 86 ? -3.342 11.887 16.137 1.00 68.25 86 ASP A O 1
ATOM 714 N N . LYS A 1 87 ? -4.398 10.881 14.425 1.00 74.00 87 LYS A N 1
ATOM 715 C CA . LYS A 1 87 ? -4.171 9.503 14.856 1.00 74.00 87 LYS A CA 1
ATOM 716 C C . LYS A 1 87 ? -3.267 8.838 13.840 1.00 74.00 87 LYS A C 1
ATOM 718 O O . LYS A 1 87 ? -3.555 8.867 12.657 1.00 74.00 87 LYS A O 1
ATOM 723 N N . GLY A 1 88 ? -2.203 8.206 14.307 1.00 82.38 88 GLY A N 1
ATOM 724 C CA . GLY A 1 88 ? -1.296 7.509 13.417 1.00 82.38 88 GLY A CA 1
ATOM 725 C C . GLY A 1 88 ? -0.307 6.655 14.179 1.00 82.38 88 GLY A C 1
ATOM 726 O O . GLY A 1 88 ? -0.131 6.819 15.393 1.00 82.38 88 GLY A O 1
ATOM 727 N N . ILE A 1 89 ? 0.321 5.757 13.438 1.00 87.81 89 ILE A N 1
ATOM 728 C CA . ILE A 1 89 ? 1.384 4.892 13.942 1.00 87.81 89 ILE A CA 1
ATOM 729 C C . ILE A 1 89 ? 2.705 5.656 14.044 1.00 87.81 89 ILE A C 1
ATOM 731 O O . ILE A 1 89 ? 2.886 6.705 13.410 1.00 87.81 89 ILE A O 1
ATOM 735 N N . ASP A 1 90 ? 3.615 5.142 14.865 1.00 88.62 90 ASP A N 1
ATOM 736 C CA . ASP A 1 90 ? 4.989 5.640 14.912 1.00 88.62 90 ASP A CA 1
ATOM 737 C C . ASP A 1 90 ? 5.865 5.055 13.789 1.00 88.62 90 ASP A C 1
ATOM 739 O O . ASP A 1 90 ? 5.456 4.185 13.013 1.00 88.62 90 ASP A O 1
ATOM 743 N N . ASP A 1 91 ? 7.084 5.578 13.675 1.00 88.12 91 ASP A N 1
ATOM 744 C CA . ASP A 1 91 ? 8.014 5.206 12.611 1.00 88.12 91 ASP A CA 1
ATOM 745 C C . ASP A 1 91 ? 8.475 3.747 12.730 1.00 88.12 91 ASP A C 1
ATOM 747 O O . ASP A 1 91 ? 8.643 3.073 11.714 1.00 88.12 91 ASP A O 1
ATOM 751 N N . ASP A 1 92 ? 8.636 3.221 13.944 1.00 86.75 92 ASP A N 1
ATOM 752 C CA . ASP A 1 92 ? 9.069 1.839 14.154 1.00 86.75 92 ASP A CA 1
ATOM 753 C C . ASP A 1 92 ? 7.953 0.849 13.799 1.00 86.75 92 ASP A C 1
ATOM 755 O O . ASP A 1 92 ? 8.198 -0.196 13.185 1.00 86.75 92 ASP A O 1
ATOM 759 N N . GLU A 1 93 ? 6.706 1.177 14.135 1.00 87.50 93 GLU A N 1
ATOM 760 C CA . GLU A 1 93 ? 5.517 0.462 13.679 1.00 87.50 93 GLU A CA 1
ATOM 761 C C . GLU A 1 93 ? 5.410 0.478 12.154 1.00 87.50 93 GLU A C 1
ATOM 763 O O . GLU A 1 93 ? 5.217 -0.582 11.548 1.00 87.50 93 GLU A O 1
ATOM 768 N N . ALA A 1 94 ? 5.623 1.636 11.527 1.00 89.06 94 ALA A N 1
ATOM 769 C CA . ALA A 1 94 ? 5.607 1.770 10.077 1.00 89.06 94 ALA A CA 1
ATOM 770 C C . ALA A 1 94 ? 6.690 0.898 9.416 1.00 89.06 94 ALA A C 1
ATOM 772 O O . ALA A 1 94 ? 6.382 0.145 8.487 1.00 89.06 94 ALA A O 1
ATOM 773 N N . LYS A 1 95 ? 7.929 0.892 9.941 1.00 88.25 95 LYS A N 1
ATOM 774 C CA . LYS A 1 95 ? 9.027 0.035 9.439 1.00 88.25 95 LYS A CA 1
ATOM 775 C C . LYS A 1 95 ? 8.644 -1.439 9.517 1.00 88.25 95 LYS A C 1
ATOM 777 O O . LYS A 1 95 ? 8.799 -2.185 8.544 1.00 88.25 95 LYS A O 1
ATOM 782 N N . ARG A 1 96 ? 8.107 -1.870 10.664 1.00 87.50 96 ARG A N 1
ATOM 783 C CA . ARG A 1 96 ? 7.675 -3.261 10.879 1.00 87.50 96 ARG A CA 1
ATOM 784 C C . ARG A 1 96 ? 6.567 -3.667 9.910 1.00 87.50 96 ARG A C 1
ATOM 786 O O . ARG A 1 96 ? 6.632 -4.771 9.362 1.00 87.50 96 ARG A O 1
ATOM 793 N N . LEU A 1 97 ? 5.579 -2.801 9.690 1.00 90.00 97 LEU A N 1
ATOM 794 C CA . LEU A 1 97 ? 4.463 -3.064 8.782 1.00 90.00 97 LEU A CA 1
ATOM 795 C C . LEU A 1 97 ? 4.921 -3.127 7.328 1.00 90.00 97 LEU A C 1
ATOM 797 O O . LEU A 1 97 ? 4.632 -4.122 6.667 1.00 90.00 97 LEU A O 1
ATOM 801 N N . ILE A 1 98 ? 5.709 -2.154 6.861 1.00 90.75 98 ILE A N 1
ATOM 802 C CA . ILE A 1 98 ? 6.275 -2.161 5.503 1.00 90.75 98 ILE A CA 1
ATOM 803 C C . ILE A 1 98 ? 7.048 -3.458 5.261 1.00 90.75 98 ILE A C 1
ATOM 805 O O . ILE A 1 98 ? 6.802 -4.141 4.266 1.00 90.75 98 ILE A O 1
ATOM 809 N N . LYS A 1 99 ? 7.926 -3.854 6.192 1.00 89.12 99 LYS A N 1
ATOM 810 C CA . LYS A 1 99 ? 8.716 -5.089 6.079 1.00 89.12 99 LYS A CA 1
ATOM 811 C C . LYS A 1 99 ? 7.834 -6.332 5.969 1.00 89.12 99 LYS A C 1
ATOM 813 O O . LYS A 1 99 ? 8.024 -7.149 5.067 1.00 89.12 99 LYS A O 1
ATOM 818 N N . ARG A 1 100 ? 6.882 -6.490 6.895 1.00 89.94 100 ARG A N 1
ATOM 819 C CA . ARG A 1 100 ? 6.018 -7.678 6.977 1.00 89.94 100 ARG A CA 1
ATOM 820 C C . ARG A 1 100 ? 5.069 -7.771 5.790 1.00 89.94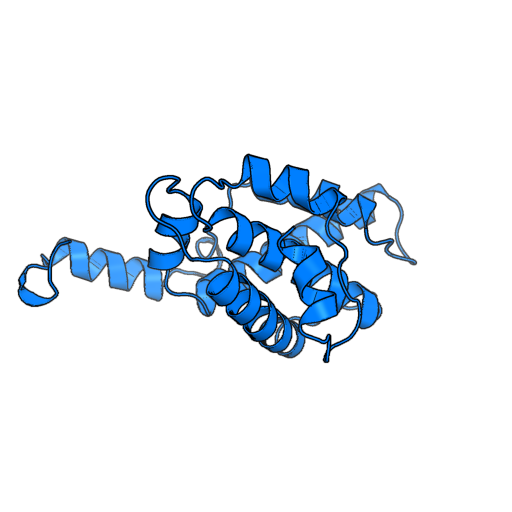 100 ARG A C 1
ATOM 822 O O . ARG A 1 100 ? 5.000 -8.826 5.166 1.00 89.94 100 ARG A O 1
ATOM 829 N N . LEU A 1 101 ? 4.382 -6.677 5.470 1.00 91.94 101 LEU A N 1
ATOM 830 C CA . LEU A 1 101 ? 3.406 -6.634 4.387 1.00 91.94 101 LEU A CA 1
ATOM 831 C C . LEU A 1 101 ? 4.082 -6.795 3.033 1.00 91.94 101 LEU A C 1
ATOM 833 O O . LEU A 1 101 ? 3.576 -7.557 2.227 1.00 91.94 101 LEU A O 1
ATOM 837 N N . SER A 1 102 ? 5.249 -6.188 2.798 1.00 91.38 102 SER A N 1
ATOM 838 C CA . SER A 1 102 ? 5.960 -6.363 1.521 1.00 91.38 102 SER A CA 1
ATOM 839 C C . SER A 1 102 ? 6.397 -7.809 1.305 1.00 91.38 102 SER A C 1
ATOM 841 O O . SER A 1 102 ? 6.220 -8.349 0.218 1.00 91.38 102 SER A O 1
ATOM 843 N N . LYS A 1 103 ? 6.911 -8.464 2.355 1.00 90.06 103 LYS A N 1
ATOM 844 C CA . LYS A 1 103 ? 7.282 -9.884 2.295 1.00 90.06 103 LYS A CA 1
ATOM 845 C C . LYS A 1 103 ? 6.069 -10.792 2.088 1.00 90.06 103 LYS A C 1
ATOM 847 O O . LYS A 1 103 ? 6.171 -11.807 1.408 1.00 90.06 103 LYS A O 1
ATOM 852 N N . LEU A 1 104 ? 4.934 -10.467 2.705 1.00 92.44 104 LEU A N 1
ATOM 853 C CA . LEU A 1 104 ? 3.707 -11.241 2.542 1.00 92.44 104 LEU A CA 1
ATOM 854 C C . LEU A 1 104 ? 3.088 -11.025 1.155 1.00 92.44 104 LEU A C 1
ATOM 856 O O . LEU A 1 104 ? 2.693 -11.998 0.520 1.00 92.44 104 LEU A O 1
ATOM 860 N N . ALA A 1 105 ? 3.048 -9.778 0.686 1.00 93.19 105 ALA A N 1
ATOM 861 C CA . ALA A 1 105 ? 2.499 -9.374 -0.601 1.00 93.19 105 ALA A CA 1
ATOM 862 C C . ALA A 1 105 ? 3.241 -10.033 -1.755 1.00 93.19 105 ALA A C 1
ATOM 864 O O . ALA A 1 105 ? 2.600 -10.651 -2.588 1.00 93.19 105 ALA A O 1
ATOM 865 N N . ASN A 1 106 ? 4.572 -9.995 -1.762 1.00 90.25 106 ASN A N 1
ATOM 866 C CA . ASN A 1 106 ? 5.370 -10.614 -2.822 1.00 90.25 106 ASN A CA 1
ATOM 867 C C . ASN A 1 106 ? 5.196 -12.146 -2.909 1.00 90.25 106 ASN A C 1
ATOM 869 O O . ASN A 1 106 ? 5.313 -12.733 -3.970 1.00 90.25 106 ASN A O 1
ATOM 873 N N . LYS A 1 107 ? 4.814 -12.819 -1.814 1.00 90.81 107 LYS A N 1
ATOM 874 C CA . LYS A 1 107 ? 4.455 -14.249 -1.871 1.00 90.81 107 LYS A CA 1
ATOM 875 C C . LYS A 1 107 ? 3.087 -14.525 -2.506 1.00 90.81 107 LYS A C 1
ATOM 877 O O . LYS A 1 107 ? 2.810 -15.671 -2.846 1.00 90.81 107 LYS A O 1
ATOM 882 N N . HIS A 1 108 ? 2.213 -13.521 -2.576 1.00 90.19 108 HIS A N 1
ATOM 883 C CA . HIS A 1 108 ? 0.819 -13.653 -3.025 1.00 90.19 108 HIS A CA 1
ATOM 884 C C . HIS A 1 108 ? 0.540 -12.945 -4.352 1.00 90.19 108 HIS A C 1
ATOM 886 O O . HIS A 1 108 ? -0.387 -13.311 -5.074 1.00 90.19 108 HIS A O 1
ATOM 892 N N . ILE A 1 109 ? 1.301 -11.901 -4.647 1.00 90.69 109 ILE A N 1
ATOM 893 C CA . ILE A 1 109 ? 1.234 -11.123 -5.867 1.00 90.69 109 ILE A CA 1
ATOM 894 C C . ILE A 1 109 ? 2.382 -11.622 -6.721 1.00 90.69 109 ILE A C 1
ATOM 896 O O . ILE A 1 109 ? 3.519 -11.479 -6.323 1.00 90.69 109 ILE A O 1
ATOM 900 N N . ASP A 1 110 ? 2.053 -12.199 -7.866 1.00 88.69 110 ASP A N 1
ATOM 901 C CA . ASP A 1 110 ? 3.005 -12.480 -8.934 1.00 88.69 110 ASP A CA 1
ATOM 902 C C . ASP A 1 110 ? 2.616 -11.594 -10.121 1.00 88.69 110 ASP A C 1
ATOM 904 O O . ASP A 1 110 ? 1.425 -11.499 -10.485 1.00 88.69 110 ASP A O 1
ATOM 908 N N . ILE A 1 111 ? 3.594 -10.877 -10.672 1.00 84.38 111 ILE A N 1
ATOM 909 C CA . ILE A 1 111 ? 3.413 -9.974 -11.807 1.00 84.38 111 ILE A CA 1
ATOM 910 C C . ILE A 1 111 ? 4.184 -10.531 -13.004 1.00 84.38 111 ILE A C 1
ATOM 912 O O . ILE A 1 111 ? 5.363 -10.219 -13.195 1.00 84.38 111 ILE A O 1
ATOM 916 N N . PRO A 1 112 ? 3.503 -11.296 -13.879 1.00 81.12 112 PRO A N 1
ATOM 917 C CA . PRO A 1 112 ? 4.127 -11.825 -15.077 1.00 81.12 112 PRO A CA 1
ATOM 918 C C . PRO A 1 112 ? 4.837 -10.727 -15.875 1.00 81.12 112 PRO A C 1
ATOM 920 O O . PRO A 1 112 ? 4.320 -9.614 -16.006 1.00 81.12 112 PRO A O 1
ATOM 923 N N . TYR A 1 113 ? 5.990 -11.076 -16.453 1.00 78.25 113 TYR A N 1
ATOM 924 C CA . TYR A 1 113 ? 6.824 -10.208 -17.301 1.00 78.25 113 TYR A CA 1
ATOM 925 C C . TYR A 1 113 ? 7.598 -9.095 -16.577 1.00 78.25 113 TYR A C 1
ATOM 927 O O . TYR A 1 113 ? 8.330 -8.355 -17.236 1.00 78.25 113 TYR A O 1
ATOM 935 N N . ILE A 1 114 ? 7.496 -9.000 -15.248 1.00 85.75 114 ILE A N 1
ATOM 936 C CA . ILE A 1 114 ? 8.343 -8.130 -14.428 1.00 85.75 114 ILE A CA 1
ATOM 937 C C . ILE A 1 114 ? 9.351 -9.002 -13.668 1.00 85.75 114 ILE A C 1
ATOM 939 O O . ILE A 1 114 ? 8.963 -9.984 -13.043 1.00 85.75 114 ILE A O 1
ATOM 943 N N . PRO A 1 115 ? 10.656 -8.690 -13.721 1.00 89.38 115 PRO A N 1
ATOM 944 C CA . PRO A 1 115 ? 11.640 -9.350 -12.874 1.00 89.38 115 PRO A CA 1
ATOM 945 C C . PRO A 1 115 ? 11.319 -9.177 -11.388 1.00 89.38 115 PRO A C 1
ATOM 947 O O . PRO A 1 115 ? 10.982 -8.080 -10.952 1.00 89.38 115 PRO A O 1
ATOM 950 N N . GLU A 1 116 ? 11.538 -10.232 -10.608 1.00 89.38 116 GLU A N 1
ATOM 951 C CA . GLU A 1 116 ? 11.286 -10.288 -9.161 1.00 89.38 116 GLU A CA 1
ATOM 952 C C . GLU A 1 116 ? 11.777 -9.045 -8.397 1.00 89.38 116 GLU A C 1
ATOM 954 O O . GLU A 1 116 ? 11.084 -8.479 -7.555 1.00 89.38 116 GLU A O 1
ATOM 959 N N . SER A 1 117 ? 12.971 -8.553 -8.734 1.00 89.50 117 SER A N 1
ATOM 960 C CA . SER A 1 117 ? 13.551 -7.373 -8.090 1.00 89.50 117 SER A CA 1
ATOM 961 C C . SER A 1 117 ? 12.744 -6.092 -8.320 1.00 89.50 117 SER A C 1
ATOM 963 O O . SER A 1 117 ? 12.652 -5.249 -7.427 1.00 89.50 117 SER A O 1
ATOM 965 N N . MET A 1 118 ? 12.141 -5.938 -9.500 1.00 90.06 118 MET A N 1
ATOM 966 C CA . MET A 1 118 ? 11.241 -4.828 -9.814 1.00 90.06 118 MET A CA 1
ATOM 967 C C . MET A 1 118 ? 9.865 -5.020 -9.182 1.00 90.06 118 MET A C 1
ATOM 969 O O . MET A 1 118 ? 9.248 -4.034 -8.781 1.00 90.06 118 MET A O 1
ATOM 973 N N . GLU A 1 119 ? 9.406 -6.262 -9.033 1.00 90.81 119 GLU A N 1
ATOM 974 C CA . GLU A 1 119 ? 8.183 -6.547 -8.288 1.00 90.81 119 GLU A CA 1
ATOM 975 C C . GLU A 1 119 ? 8.313 -6.099 -6.827 1.00 90.81 119 GLU A C 1
ATOM 977 O O . GLU A 1 119 ? 7.458 -5.366 -6.322 1.00 90.81 119 GLU A O 1
ATOM 982 N N . TYR A 1 120 ? 9.439 -6.426 -6.186 1.00 91.06 120 TYR A N 1
ATOM 983 C CA . TYR A 1 120 ? 9.758 -5.947 -4.843 1.00 91.06 120 TYR A CA 1
ATOM 984 C C . TYR A 1 120 ? 9.709 -4.428 -4.741 1.00 91.06 120 TYR A C 1
ATOM 986 O O . TYR A 1 120 ? 9.125 -3.908 -3.789 1.00 91.06 120 TYR A O 1
ATOM 994 N N . VAL A 1 121 ? 10.295 -3.718 -5.709 1.00 92.31 121 VAL A N 1
ATOM 995 C CA . VAL A 1 121 ? 10.257 -2.250 -5.745 1.00 92.31 121 VAL A CA 1
ATOM 996 C C . VAL A 1 121 ? 8.818 -1.755 -5.857 1.00 92.31 121 VAL A C 1
ATOM 998 O O . VAL A 1 121 ? 8.421 -0.872 -5.098 1.00 92.31 121 VAL A O 1
ATOM 1001 N N . ALA A 1 122 ? 8.018 -2.341 -6.747 1.00 93.00 122 ALA A N 1
ATOM 1002 C CA . ALA A 1 122 ? 6.644 -1.914 -6.975 1.00 93.00 122 ALA A CA 1
ATOM 1003 C C . ALA A 1 122 ? 5.748 -2.125 -5.752 1.00 93.00 122 ALA A C 1
ATOM 1005 O O . ALA A 1 122 ? 5.061 -1.202 -5.307 1.00 93.00 122 ALA A O 1
ATOM 1006 N N . ILE A 1 123 ? 5.800 -3.322 -5.170 1.00 94.31 123 ILE A N 1
ATOM 1007 C CA . ILE A 1 123 ? 5.039 -3.687 -3.975 1.00 94.31 123 ILE A CA 1
ATOM 1008 C C . ILE A 1 123 ? 5.441 -2.790 -2.802 1.00 94.31 123 ILE A C 1
ATOM 1010 O O . ILE A 1 123 ? 4.577 -2.213 -2.138 1.00 94.31 123 ILE A O 1
ATOM 1014 N N . ARG A 1 124 ? 6.748 -2.620 -2.570 1.00 94.12 124 ARG A N 1
ATOM 1015 C CA . ARG A 1 124 ? 7.264 -1.777 -1.484 1.00 94.12 124 ARG A CA 1
ATOM 1016 C C . ARG A 1 124 ? 6.914 -0.315 -1.653 1.00 94.12 124 ARG A C 1
ATOM 1018 O O . ARG A 1 124 ? 6.624 0.327 -0.652 1.00 94.12 124 ARG A O 1
ATOM 1025 N N . LEU A 1 125 ? 6.918 0.205 -2.877 1.00 94.25 125 LEU A N 1
ATOM 1026 C CA . LEU A 1 125 ? 6.507 1.579 -3.141 1.00 94.25 125 LEU A CA 1
ATOM 1027 C C . LEU A 1 125 ? 5.057 1.792 -2.710 1.00 94.25 125 LEU A C 1
ATOM 1029 O O . LEU A 1 125 ? 4.771 2.704 -1.938 1.00 94.25 125 LEU A O 1
ATOM 1033 N N . VAL A 1 126 ? 4.146 0.930 -3.171 1.00 94.69 126 VAL A N 1
ATOM 1034 C CA . VAL A 1 126 ? 2.715 1.090 -2.889 1.00 94.69 126 VAL A CA 1
ATOM 1035 C C . VAL A 1 126 ? 2.427 0.916 -1.398 1.00 94.69 126 VAL A C 1
ATOM 1037 O O . VAL A 1 126 ? 1.776 1.771 -0.797 1.00 94.69 126 VAL A O 1
ATOM 1040 N N . ILE A 1 127 ? 2.969 -0.134 -0.775 1.00 94.44 127 ILE A N 1
ATOM 1041 C CA . ILE A 1 127 ? 2.830 -0.364 0.670 1.00 94.44 127 ILE A CA 1
ATOM 1042 C C . ILE A 1 127 ? 3.469 0.780 1.456 1.00 94.44 127 ILE A C 1
ATOM 1044 O O . ILE A 1 127 ? 2.863 1.291 2.391 1.00 94.44 127 ILE A O 1
ATOM 1048 N N . GLY A 1 128 ? 4.667 1.213 1.068 1.00 93.44 128 GLY A N 1
ATOM 1049 C CA . GLY A 1 128 ? 5.375 2.322 1.695 1.00 93.44 128 GLY A CA 1
ATOM 1050 C C . GLY A 1 128 ? 4.544 3.597 1.691 1.00 93.44 128 GLY A C 1
ATOM 1051 O O . GLY A 1 128 ? 4.424 4.238 2.728 1.00 93.44 128 GLY A O 1
ATOM 1052 N N . VAL A 1 129 ? 3.903 3.938 0.573 1.00 93.06 129 VAL A N 1
ATOM 1053 C CA . VAL A 1 129 ? 3.014 5.105 0.492 1.00 93.06 129 VAL A CA 1
ATOM 1054 C C . VAL A 1 129 ? 1.803 4.961 1.416 1.00 93.06 129 VAL A C 1
ATOM 1056 O O . VAL A 1 129 ? 1.523 5.885 2.176 1.00 93.06 129 VAL A O 1
ATOM 1059 N N . VAL A 1 130 ? 1.117 3.814 1.412 1.00 91.44 130 VAL A N 1
ATOM 1060 C CA . VAL A 1 130 ? -0.059 3.596 2.278 1.00 91.44 130 VAL A CA 1
ATOM 1061 C C . VAL A 1 130 ? 0.317 3.656 3.756 1.00 91.44 130 VAL A C 1
ATOM 1063 O O . VAL A 1 130 ? -0.331 4.353 4.531 1.00 91.44 130 VAL A O 1
ATOM 1066 N N . ILE A 1 131 ? 1.383 2.964 4.156 1.00 91.75 131 ILE A N 1
ATOM 1067 C CA . ILE A 1 131 ? 1.807 2.915 5.557 1.00 91.75 131 ILE A CA 1
ATOM 1068 C C . ILE A 1 131 ? 2.360 4.267 6.014 1.00 91.75 131 ILE A C 1
ATOM 1070 O O . ILE A 1 131 ? 2.059 4.693 7.126 1.00 91.75 131 ILE A O 1
ATOM 1074 N N . ASN A 1 132 ? 3.107 4.986 5.168 1.00 91.56 132 ASN A N 1
ATOM 1075 C CA . ASN A 1 132 ? 3.561 6.331 5.515 1.00 91.56 132 ASN A CA 1
ATOM 1076 C C . ASN A 1 132 ? 2.395 7.306 5.662 1.00 91.56 132 ASN A C 1
ATOM 1078 O O . ASN A 1 132 ? 2.425 8.134 6.563 1.00 91.56 132 ASN A O 1
ATOM 1082 N N . ALA A 1 133 ? 1.353 7.186 4.840 1.00 90.06 133 ALA A N 1
ATOM 1083 C CA . ALA A 1 133 ? 0.150 7.998 4.982 1.00 90.06 133 ALA A CA 1
ATOM 1084 C C . ALA A 1 133 ? -0.601 7.741 6.304 1.00 90.06 133 ALA A C 1
ATOM 1086 O O . ALA A 1 133 ? -1.328 8.619 6.747 1.00 90.06 133 ALA A O 1
ATOM 1087 N N . ALA A 1 134 ? -0.402 6.585 6.950 1.00 88.00 134 ALA A N 1
ATOM 1088 C CA . ALA A 1 134 ? -0.953 6.267 8.273 1.00 88.00 134 ALA A CA 1
ATOM 1089 C C . ALA A 1 134 ? -0.107 6.783 9.455 1.00 88.00 134 ALA A C 1
ATOM 1091 O O . ALA A 1 134 ? -0.463 6.556 10.617 1.00 88.00 134 ALA A O 1
ATOM 1092 N N . ARG A 1 135 ? 1.042 7.424 9.200 1.00 89.50 135 ARG A N 1
ATOM 1093 C CA . ARG A 1 135 ? 1.892 7.996 10.255 1.00 89.50 135 ARG A CA 1
ATOM 1094 C C . ARG A 1 135 ? 1.311 9.308 10.767 1.00 89.50 135 ARG A C 1
ATOM 1096 O O . ARG A 1 135 ? 0.660 10.058 10.043 1.00 89.50 135 ARG A O 1
ATOM 1103 N N . LYS A 1 136 ? 1.610 9.638 12.024 1.00 84.69 136 LYS A N 1
ATOM 1104 C CA . LYS A 1 136 ? 1.192 10.917 12.626 1.00 84.69 136 LYS A CA 1
ATOM 1105 C C . LYS A 1 136 ? 1.684 12.097 11.788 1.00 84.69 136 LYS A C 1
ATOM 1107 O O . LYS A 1 136 ? 2.874 12.167 11.494 1.00 84.69 136 LYS A O 1
ATOM 1112 N N . GLN A 1 137 ? 0.810 13.060 11.483 1.00 84.50 137 GLN A N 1
ATOM 1113 C CA . GLN A 1 137 ? 1.124 14.235 10.643 1.00 84.50 137 GLN A CA 1
ATOM 1114 C C . GLN A 1 137 ? 1.490 13.904 9.184 1.00 84.50 137 GLN A C 1
ATOM 1116 O O . GLN A 1 137 ? 2.141 14.705 8.494 1.00 84.50 137 GLN A O 1
ATOM 1121 N N . TRP A 1 138 ? 1.118 12.717 8.717 1.00 87.12 138 TRP A N 1
ATOM 1122 C CA . TRP A 1 138 ? 1.177 12.348 7.313 1.00 87.12 138 TRP A CA 1
ATOM 1123 C C . TRP A 1 138 ? -0.232 12.185 6.761 1.00 87.12 138 TRP A C 1
ATOM 1125 O O . TRP A 1 138 ? -1.207 12.038 7.491 1.00 87.12 138 TRP A O 1
ATOM 1135 N N . ASP A 1 139 ? -0.315 12.285 5.444 1.00 84.81 139 ASP A N 1
ATOM 1136 C CA . ASP A 1 139 ? -1.498 11.985 4.665 1.00 84.81 139 ASP A CA 1
ATOM 1137 C C . ASP A 1 139 ? -1.058 11.348 3.340 1.00 84.81 139 ASP A C 1
ATOM 1139 O O . ASP A 1 139 ? 0.137 11.247 3.024 1.00 84.81 139 ASP A O 1
ATOM 1143 N N . MET A 1 140 ? -2.033 10.922 2.537 1.00 85.50 140 MET A N 1
ATOM 1144 C CA . MET A 1 140 ? -1.757 10.313 1.237 1.00 85.50 140 MET A CA 1
ATOM 1145 C C . MET A 1 140 ? -0.991 11.263 0.304 1.00 85.50 140 MET A C 1
ATOM 1147 O O . MET A 1 140 ? -0.173 10.810 -0.492 1.00 85.50 140 MET A O 1
ATOM 1151 N N . HIS A 1 141 ? -1.224 12.576 0.384 1.00 86.25 141 HIS A N 1
ATOM 1152 C CA . HIS A 1 141 ? -0.540 13.551 -0.466 1.00 86.25 141 HIS A CA 1
ATOM 1153 C C . HIS A 1 141 ? 0.961 13.601 -0.156 1.00 86.25 141 HIS A C 1
ATOM 1155 O O . HIS A 1 141 ? 1.784 13.330 -1.033 1.00 86.25 141 HIS A O 1
ATOM 1161 N N . LYS A 1 142 ? 1.317 13.853 1.105 1.00 88.19 142 LYS A N 1
ATOM 1162 C CA . LYS A 1 142 ? 2.697 13.908 1.597 1.00 88.19 142 LYS A CA 1
ATOM 1163 C C . LYS A 1 142 ? 3.426 12.581 1.387 1.00 88.19 142 LYS A C 1
ATOM 1165 O O . LYS A 1 142 ? 4.581 12.582 0.964 1.00 88.19 142 LYS A O 1
ATOM 1170 N N . ALA A 1 143 ? 2.752 11.452 1.613 1.00 87.62 143 ALA A N 1
ATOM 1171 C CA . ALA A 1 143 ? 3.329 10.131 1.376 1.00 87.62 143 ALA A CA 1
ATOM 1172 C C . ALA A 1 143 ? 3.665 9.893 -0.106 1.00 87.62 143 ALA A C 1
ATOM 1174 O O . ALA A 1 143 ? 4.750 9.405 -0.424 1.00 87.62 143 ALA A O 1
ATOM 1175 N N . LYS A 1 144 ? 2.780 10.295 -1.027 1.00 88.06 144 LYS A N 1
ATOM 1176 C CA . LYS A 1 144 ? 3.028 10.195 -2.476 1.00 88.06 144 LYS A CA 1
ATOM 1177 C C . LYS A 1 144 ? 4.151 11.110 -2.952 1.00 88.06 144 LYS A C 1
ATOM 1179 O O . LYS A 1 144 ? 4.911 10.718 -3.833 1.00 88.06 144 LYS A O 1
ATOM 1184 N N . GLU A 1 145 ? 4.268 12.319 -2.408 1.00 87.12 145 GLU A N 1
ATOM 1185 C CA . GLU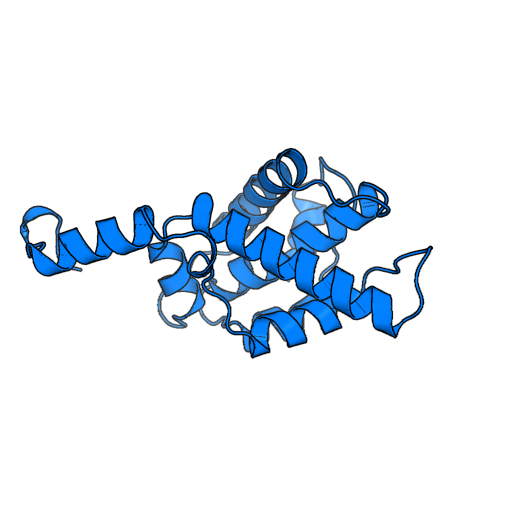 A 1 145 ? 5.394 13.209 -2.725 1.00 87.12 145 GLU A CA 1
ATOM 1186 C C . GLU A 1 145 ? 6.722 12.638 -2.223 1.00 87.12 145 GLU A C 1
ATOM 1188 O O . GLU A 1 145 ? 7.740 12.709 -2.916 1.00 87.12 145 GLU A O 1
ATOM 1193 N N . ASN A 1 146 ? 6.705 12.021 -1.041 1.00 87.44 146 ASN A N 1
ATOM 1194 C CA . ASN A 1 146 ? 7.869 11.364 -0.471 1.00 87.44 146 ASN A CA 1
ATOM 1195 C C . ASN A 1 146 ? 8.310 10.128 -1.276 1.00 87.44 146 ASN A C 1
ATOM 1197 O O . ASN A 1 146 ? 9.508 9.877 -1.370 1.00 87.44 146 ASN A O 1
ATOM 1201 N N . ALA A 1 147 ? 7.383 9.423 -1.936 1.00 87.06 147 ALA A N 1
ATOM 1202 C CA . ALA A 1 147 ? 7.664 8.217 -2.727 1.00 87.06 147 ALA A CA 1
ATOM 1203 C C . ALA A 1 147 ? 8.809 8.386 -3.744 1.00 87.06 147 ALA A C 1
ATOM 1205 O O . ALA A 1 147 ? 9.567 7.451 -4.004 1.00 87.06 147 ALA A O 1
ATOM 1206 N N . LEU A 1 148 ? 8.987 9.593 -4.291 1.00 80.56 148 LEU A N 1
ATOM 1207 C CA . LEU A 1 148 ? 10.095 9.894 -5.201 1.00 80.56 148 LEU A CA 1
ATOM 1208 C C . LEU A 1 148 ? 11.465 9.881 -4.528 1.00 80.56 148 LEU A C 1
ATOM 1210 O O . LEU A 1 148 ? 12.466 9.543 -5.161 1.00 80.56 148 LEU A O 1
ATOM 1214 N N . ARG A 1 149 ? 11.517 10.249 -3.253 1.00 86.00 149 ARG A N 1
ATOM 1215 C CA . ARG A 1 149 ? 12.741 10.335 -2.454 1.00 86.00 149 ARG A CA 1
ATOM 1216 C C . ARG A 1 149 ? 13.046 9.032 -1.726 1.00 86.00 149 ARG A C 1
ATOM 1218 O O . ARG A 1 149 ? 14.187 8.846 -1.318 1.00 86.00 149 ARG A O 1
ATOM 1225 N N . MET A 1 150 ? 12.063 8.135 -1.615 1.00 87.44 150 MET A N 1
ATOM 1226 C CA . MET A 1 150 ? 12.257 6.831 -0.996 1.00 87.44 150 MET A CA 1
ATOM 1227 C C . MET A 1 150 ? 13.365 6.052 -1.708 1.00 87.44 150 MET A C 1
ATOM 1229 O O . MET A 1 150 ? 13.355 5.884 -2.938 1.00 87.44 150 MET A O 1
ATOM 1233 N N . ASN A 1 151 ? 14.296 5.542 -0.906 1.00 87.81 151 ASN A N 1
ATOM 1234 C CA . ASN A 1 151 ? 15.221 4.506 -1.329 1.00 87.81 151 ASN A CA 1
ATOM 1235 C C . ASN A 1 151 ? 14.535 3.156 -1.114 1.00 87.81 151 ASN A C 1
ATOM 1237 O O . ASN A 1 151 ? 14.330 2.739 0.024 1.00 87.81 151 ASN A O 1
ATOM 1241 N N . ILE A 1 152 ? 14.124 2.513 -2.207 1.00 91.25 152 ILE A N 1
ATOM 1242 C CA . ILE A 1 152 ? 13.305 1.302 -2.165 1.00 91.25 152 ILE A CA 1
ATOM 1243 C C . ILE A 1 152 ? 14.203 0.103 -2.454 1.00 91.25 152 ILE A C 1
ATOM 1245 O O . ILE A 1 152 ? 14.655 -0.055 -3.591 1.00 91.25 152 ILE A O 1
ATOM 1249 N N . PRO A 1 153 ? 14.465 -0.764 -1.466 1.00 90.69 153 PRO A N 1
ATOM 1250 C CA . PRO A 1 153 ? 15.325 -1.910 -1.694 1.00 90.69 153 PRO A CA 1
ATOM 1251 C C . PRO A 1 153 ? 14.610 -2.912 -2.608 1.00 90.69 153 PRO A C 1
ATOM 1253 O O . PRO A 1 153 ? 13.404 -3.134 -2.480 1.00 90.69 153 PRO A O 1
ATOM 1256 N N . SER A 1 154 ? 15.354 -3.554 -3.502 1.00 89.50 154 SER A N 1
ATOM 1257 C CA . SER A 1 154 ? 14.817 -4.452 -4.537 1.00 89.50 154 SER A CA 1
ATOM 1258 C C . SER A 1 154 ? 14.906 -5.943 -4.191 1.00 89.50 154 SER A C 1
ATOM 1260 O O . SER A 1 154 ? 14.643 -6.793 -5.033 1.00 89.50 154 SER A O 1
ATOM 1262 N N . ASN A 1 155 ? 15.309 -6.285 -2.965 1.00 86.94 155 ASN A N 1
ATOM 1263 C CA . ASN A 1 155 ? 15.531 -7.667 -2.528 1.00 86.94 155 ASN A CA 1
ATOM 1264 C C . ASN A 1 155 ? 14.584 -8.078 -1.385 1.00 86.94 155 ASN A C 1
ATOM 1266 O O . ASN A 1 155 ? 14.196 -7.235 -0.578 1.00 86.94 155 ASN A O 1
ATOM 1270 N N . GLU A 1 156 ? 14.254 -9.367 -1.259 1.00 82.06 156 GLU A N 1
ATOM 1271 C CA . GLU A 1 156 ? 13.351 -9.882 -0.210 1.00 82.06 156 GLU A CA 1
ATOM 1272 C C . GLU A 1 156 ? 13.795 -9.514 1.210 1.00 82.06 156 GLU A C 1
ATOM 1274 O O . GLU A 1 156 ? 12.993 -9.051 2.025 1.00 82.06 156 GLU A O 1
ATOM 1279 N N . ASN A 1 157 ? 15.080 -9.705 1.505 1.00 83.38 157 ASN A N 1
ATOM 1280 C CA . ASN A 1 157 ? 15.621 -9.681 2.861 1.00 83.38 157 ASN A CA 1
ATOM 1281 C C . ASN A 1 157 ? 16.302 -8.351 3.200 1.00 83.38 157 ASN A C 1
ATOM 1283 O O . ASN A 1 157 ? 17.351 -8.344 3.842 1.00 83.38 157 ASN A O 1
ATOM 1287 N N . ALA A 1 158 ? 15.679 -7.241 2.799 1.00 83.94 158 ALA A N 1
ATOM 1288 C CA . ALA A 1 158 ? 16.179 -5.906 3.094 1.00 83.94 158 ALA A CA 1
ATOM 1289 C C . ALA A 1 158 ? 16.371 -5.723 4.607 1.00 83.94 158 ALA A C 1
ATOM 1291 O O . ALA A 1 158 ? 15.493 -6.048 5.424 1.00 83.94 158 ALA A O 1
ATOM 1292 N N . SER A 1 159 ? 17.543 -5.218 4.972 1.00 84.06 159 SER A N 1
ATOM 1293 C CA . SER A 1 159 ? 17.901 -4.870 6.341 1.00 84.06 159 SER A CA 1
ATOM 1294 C C . SER A 1 159 ? 17.025 -3.734 6.870 1.00 84.06 159 SER A C 1
ATOM 1296 O O . SER A 1 159 ? 16.357 -3.023 6.120 1.00 84.06 159 SER A O 1
ATOM 1298 N N . GLU A 1 160 ? 17.015 -3.547 8.190 1.00 79.38 160 GLU A N 1
ATOM 1299 C CA . GLU A 1 160 ? 16.284 -2.422 8.782 1.00 79.38 160 GLU A CA 1
ATOM 1300 C C . GLU A 1 160 ? 16.825 -1.079 8.292 1.00 79.38 160 GLU A C 1
ATOM 1302 O O . GLU A 1 160 ? 16.020 -0.229 7.935 1.00 79.38 160 GLU A O 1
ATOM 1307 N N . GLN A 1 161 ? 18.152 -0.940 8.164 1.00 84.00 161 GLN A N 1
ATOM 1308 C CA . GLN A 1 161 ? 18.816 0.246 7.604 1.00 84.00 161 GLN A CA 1
ATOM 1309 C C . GLN A 1 161 ? 18.362 0.559 6.175 1.00 84.00 161 GLN A C 1
ATOM 1311 O O . GLN A 1 161 ? 18.072 1.708 5.852 1.00 84.00 161 GLN A O 1
ATOM 1316 N N . GLU A 1 162 ? 18.250 -0.456 5.317 1.00 84.94 162 GLU A N 1
ATOM 1317 C CA . GLU A 1 162 ? 17.733 -0.278 3.956 1.00 84.94 162 GLU A CA 1
ATOM 1318 C C . GLU A 1 162 ? 16.269 0.194 3.950 1.00 84.94 162 GLU A C 1
ATOM 1320 O O . GLU A 1 162 ? 15.881 0.988 3.095 1.00 84.94 162 GLU A O 1
ATOM 1325 N N . LEU A 1 163 ? 15.462 -0.250 4.918 1.00 82.06 163 LEU A N 1
ATOM 1326 C CA . LEU A 1 163 ? 14.059 0.150 5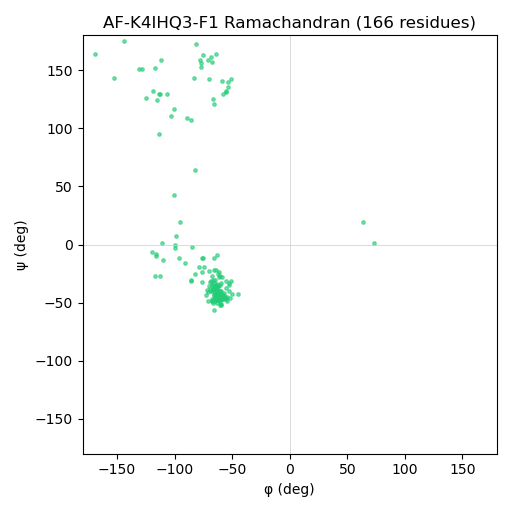.052 1.00 82.06 163 LEU A CA 1
ATOM 1327 C C . LEU A 1 163 ? 13.877 1.536 5.690 1.00 82.06 163 LEU A C 1
ATOM 1329 O O . LEU A 1 163 ? 12.826 2.147 5.496 1.00 82.06 163 LEU A O 1
ATOM 1333 N N . GLU A 1 164 ? 14.870 2.079 6.404 1.00 83.69 164 GLU A N 1
ATOM 1334 C CA . GLU A 1 164 ? 14.806 3.459 6.921 1.00 83.69 164 GLU A CA 1
ATOM 1335 C C . GLU A 1 164 ? 14.670 4.477 5.789 1.00 83.69 164 GLU A C 1
ATOM 1337 O O . GLU A 1 164 ? 13.920 5.451 5.906 1.00 83.69 164 GLU A O 1
ATOM 1342 N N . GLY A 1 165 ? 15.301 4.188 4.649 1.00 83.44 165 GLY A N 1
ATOM 1343 C CA . GLY A 1 165 ? 15.189 4.982 3.429 1.00 83.44 165 GLY A CA 1
ATOM 1344 C C . GLY A 1 165 ? 13.778 5.040 2.834 1.00 83.44 165 GLY A C 1
ATOM 1345 O O . GLY A 1 165 ? 13.552 5.836 1.927 1.00 83.44 165 GLY A O 1
ATOM 1346 N N . MET A 1 166 ? 12.827 4.239 3.332 1.00 86.44 166 MET A N 1
ATOM 1347 C CA . MET A 1 166 ? 11.417 4.275 2.922 1.00 86.44 166 MET A CA 1
ATOM 1348 C C . MET A 1 166 ? 10.521 5.113 3.846 1.00 86.44 166 MET A C 1
ATOM 1350 O O . MET A 1 166 ? 9.363 5.348 3.509 1.00 86.44 166 MET A O 1
ATOM 1354 N N . ILE A 1 167 ? 11.010 5.515 5.022 1.00 81.94 167 ILE A N 1
ATOM 1355 C CA . ILE A 1 167 ? 10.236 6.250 6.047 1.00 81.94 167 ILE A CA 1
ATOM 1356 C C . ILE A 1 167 ? 10.726 7.705 6.173 1.00 81.94 167 ILE A C 1
ATOM 1358 O O . ILE A 1 167 ? 10.064 8.546 6.783 1.00 81.94 167 ILE A O 1
ATOM 1362 N N . SER A 1 168 ? 11.885 7.999 5.582 1.00 63.06 168 SER A N 1
ATOM 1363 C CA . SER A 1 168 ? 12.581 9.290 5.640 1.00 63.06 168 SER A CA 1
ATOM 1364 C C . SER A 1 168 ? 11.808 10.416 4.963 1.00 63.06 168 SER A C 1
ATOM 1366 O O . SER A 1 168 ? 11.498 10.252 3.766 1.00 63.06 168 SER A O 1
#

Radius of gyration: 16.38 Å; Cα contacts (8 Å, |Δi|>4): 197; chains: 1; bounding box: 46×28×49 Å

Mean predicted aligned error: 5.41 Å

Solvent-accessible surface area (backbone atoms only — not comparable to full-atom values): 9465 Å² total; per-residue (Å²): 130,81,49,86,93,64,59,47,73,67,57,52,48,49,54,49,54,60,75,67,44,56,81,93,65,42,58,87,73,50,76,67,56,40,51,56,50,21,53,57,44,57,78,74,50,80,65,92,88,54,56,71,80,55,38,55,58,48,38,37,52,50,46,52,52,51,43,30,49,44,53,78,76,41,66,69,72,56,55,54,23,30,74,23,48,89,45,46,49,54,72,69,58,38,50,52,48,42,55,52,49,39,56,54,43,61,76,72,53,82,60,87,91,54,58,68,44,56,47,40,32,54,48,39,50,55,44,33,26,52,45,44,2,16,20,57,76,25,30,58,66,61,20,56,63,40,55,78,71,35,43,68,57,44,58,91,82,62,49,72,74,52,50,47,36,52,74,104

Organism: Psychroflexus torquis (strain ATCC 700755 / CIP 106069 / ACAM 623) (NCBI:txid313595)

Nearest PDB structures (foldseek):
  1ith-assembly1_A  TM=2.671E-01  e=1.386E+00  Urechis caupo
  5y6p-assembly1_eZ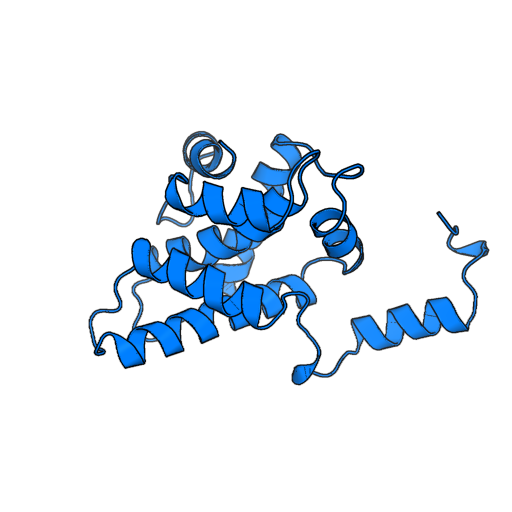  TM=2.036E-01  e=8.738E+00  Griffithsia pacifica

Foldseek 3Di:
DQDPVRQDPVNVVVLVCLLPPDLVPQADDDPVLLLLLLVLLVVPDDQPPDDPVVSSVLSSVLLSLLRSLCSNVPRVVLLVLLVDQAAADDPVVLLVQLLVSLLVSLVVDDRPRDPQLSSSQSNSLSSLLSNLSSHHRHHSVNSSVCSNQAQRGSDNDDDSVSSVSSND